Protein AF-A0A2K3NJ99-F1 (afdb_monomer)

Nearest PDB structures (foldseek):
  5yh4-assembly1_A  TM=9.190E-01  e=1.506E-05  Vitis vinifera
  2qyi-assembly1_B  TM=7.129E-01  e=9.222E-02  Psophocarpus tetragonolobus
  3i2a-assembly1_B  TM=6.969E-01  e=9.810E-02  Psophocarpus tetragonolobus
  1eyl-assembly1_A  TM=7.060E-01  e=3.379E-01  Psophocarpus tetragonolobus
  1fmz-assembly1_A  TM=7.068E-01  e=4.604E-01  Psophocarpus tetragonolobus

Solvent-accessible surface area (backbone atoms only — not comparable to full-atom values): 4576 Å² total; per-residue (Å²): 138,77,71,87,69,74,80,24,74,95,34,44,91,64,44,69,45,84,42,85,47,92,96,38,26,32,44,27,39,56,54,80,53,45,92,69,89,68,73,70,47,47,30,9,67,42,69,49,98,87,66,51,79,39,85,34,85,43,93,90,38,65,67,42,76,43,79,91,73,84,130

Radius of gyration: 13.65 Å; Cα contacts (8 Å, |Δi|>4): 116; chains: 1; bounding box: 33×27×36 Å

Organism: Trifolium pratense (NCBI:txid57577)

Sequence (71 aa):
GGVEGNPGFDTIVNWFKIEKADKDYVLSFCPSVSTTKTLCRELGLYVDDTGNKHLALSDQVPSFRVVFKRA

pLDDT: mean 94.48, std 3.62, range [81.69, 98.12]

Mean predicted aligned error: 3.14 Å

Secondary structure (DSSP, 8-state):
-------SGGGGGG--EEEEETTEEEEEE---SSSS----EE-EEEE-TTS-EEEE--SSS-B-EE-----

Foldseek 3Di:
DADDDPQEPVRLQVDWDWADDPPWTWIWRDGPSYPDDDDTATWAWDQDPVRDTDTDGDPVGDTDTHDDDDD

Structure (mmCIF, N/CA/C/O backbone):
data_AF-A0A2K3NJ99-F1
#
_entry.id   AF-A0A2K3NJ99-F1
#
loop_
_atom_site.group_PDB
_atom_site.id
_atom_site.type_symbol
_atom_site.label_atom_id
_atom_site.label_alt_id
_atom_site.label_comp_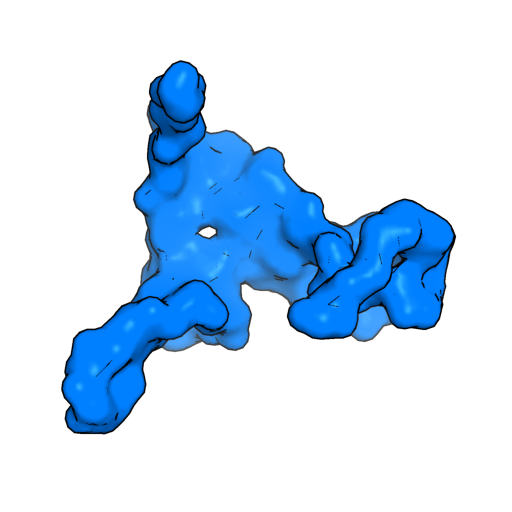id
_atom_site.label_asym_id
_atom_site.label_entity_id
_atom_site.label_seq_id
_atom_site.pdbx_PDB_ins_code
_atom_site.Cartn_x
_atom_site.Cartn_y
_atom_site.Cartn_z
_atom_site.occupancy
_atom_site.B_iso_or_equiv
_atom_site.auth_seq_id
_atom_site.auth_comp_id
_atom_site.auth_asym_id
_atom_site.auth_atom_id
_atom_site.pdbx_PDB_model_num
ATOM 1 N N . GLY A 1 1 ? 9.598 9.425 0.724 1.00 85.44 1 GLY A N 1
ATOM 2 C CA . GLY A 1 1 ? 10.821 9.476 -0.097 1.00 85.44 1 GLY A CA 1
ATOM 3 C C . GLY A 1 1 ? 10.801 8.526 -1.283 1.00 85.44 1 GLY A C 1
ATOM 4 O O . GLY A 1 1 ? 11.875 8.140 -1.710 1.00 85.44 1 GLY A O 1
ATOM 5 N N . GLY A 1 2 ? 9.633 8.144 -1.816 1.00 95.12 2 GLY A N 1
ATOM 6 C CA . GLY A 1 2 ? 9.566 7.430 -3.095 1.00 95.12 2 GLY A CA 1
ATOM 7 C C . GLY A 1 2 ? 9.723 8.391 -4.275 1.00 95.12 2 GLY A C 1
ATOM 8 O O . GLY A 1 2 ? 9.622 9.607 -4.098 1.00 95.12 2 GLY A O 1
ATOM 9 N N . VAL A 1 3 ? 9.943 7.832 -5.462 1.00 97.50 3 VAL A N 1
ATOM 10 C CA . VAL A 1 3 ? 9.971 8.556 -6.741 1.00 97.50 3 VAL A CA 1
ATOM 11 C C . VAL A 1 3 ? 8.846 8.047 -7.637 1.00 97.50 3 VAL A C 1
ATOM 13 O O . VAL A 1 3 ? 8.493 6.867 -7.580 1.00 97.50 3 VAL A O 1
ATOM 16 N N . GLU A 1 4 ? 8.268 8.937 -8.435 1.00 97.31 4 GLU A N 1
ATOM 17 C CA . GLU A 1 4 ? 7.167 8.612 -9.342 1.00 97.31 4 GLU A CA 1
ATOM 18 C C . GLU A 1 4 ? 7.678 7.981 -10.648 1.00 97.31 4 GLU A C 1
ATOM 20 O O . GLU A 1 4 ? 8.701 8.394 -11.196 1.00 97.31 4 GLU A O 1
ATOM 25 N N . GLY A 1 5 ? 6.938 7.001 -11.174 1.00 96.25 5 GLY A N 1
ATOM 26 C CA . GLY A 1 5 ? 7.190 6.420 -12.494 1.00 96.25 5 GLY A CA 1
ATOM 27 C C . GLY A 1 5 ? 8.361 5.433 -12.546 1.00 96.25 5 GLY A C 1
ATOM 28 O O . GLY A 1 5 ? 8.646 4.738 -11.575 1.00 96.25 5 GLY A O 1
ATOM 29 N N . ASN A 1 6 ? 8.983 5.327 -13.729 1.00 97.25 6 ASN A N 1
ATOM 30 C CA . ASN A 1 6 ? 10.066 4.384 -14.053 1.00 97.25 6 ASN A CA 1
ATOM 31 C C . ASN A 1 6 ? 9.797 2.940 -13.561 1.00 97.25 6 ASN A C 1
ATOM 33 O O . ASN A 1 6 ? 10.552 2.437 -12.727 1.00 97.25 6 ASN A O 1
ATOM 37 N N . PRO A 1 7 ? 8.703 2.280 -14.000 1.00 96.31 7 PRO A N 1
ATOM 38 C CA . PRO A 1 7 ? 8.334 0.948 -13.521 1.00 96.31 7 PRO A CA 1
ATOM 39 C C . PRO A 1 7 ? 9.444 -0.061 -13.823 1.00 96.31 7 PRO A C 1
ATOM 41 O O . PRO A 1 7 ? 9.751 -0.336 -14.980 1.00 96.31 7 PRO A O 1
ATOM 44 N N . GLY A 1 8 ? 10.043 -0.618 -12.775 1.00 96.00 8 GLY A N 1
ATOM 45 C CA . GLY A 1 8 ? 11.163 -1.537 -12.905 1.00 96.00 8 GLY A CA 1
ATOM 46 C C . GLY A 1 8 ? 11.724 -1.943 -11.552 1.00 96.00 8 GLY A C 1
ATOM 47 O O . GLY A 1 8 ? 11.125 -1.686 -10.507 1.00 96.00 8 GLY A O 1
ATOM 48 N N . PHE A 1 9 ? 12.897 -2.576 -11.572 1.00 94.81 9 PHE A N 1
ATOM 49 C CA . PHE A 1 9 ? 13.600 -2.985 -10.356 1.00 94.81 9 PHE A CA 1
ATOM 50 C C . PHE A 1 9 ? 13.911 -1.794 -9.436 1.00 94.81 9 PHE A C 1
ATOM 52 O O . PHE A 1 9 ? 13.640 -1.867 -8.240 1.00 94.81 9 PHE A O 1
ATOM 59 N N . ASP A 1 10 ? 14.376 -0.679 -10.000 1.00 95.56 10 ASP A N 1
ATOM 60 C CA . ASP A 1 10 ? 14.815 0.494 -9.229 1.00 95.56 10 ASP A CA 1
ATOM 61 C C . ASP A 1 10 ? 13.679 1.190 -8.470 1.00 95.56 10 ASP A C 1
ATOM 63 O O . ASP A 1 10 ? 13.913 1.873 -7.476 1.00 95.56 10 ASP A O 1
ATOM 67 N N . THR A 1 11 ? 12.434 1.015 -8.918 1.00 96.88 11 THR A N 1
ATOM 68 C CA . THR A 1 11 ? 11.254 1.630 -8.294 1.00 96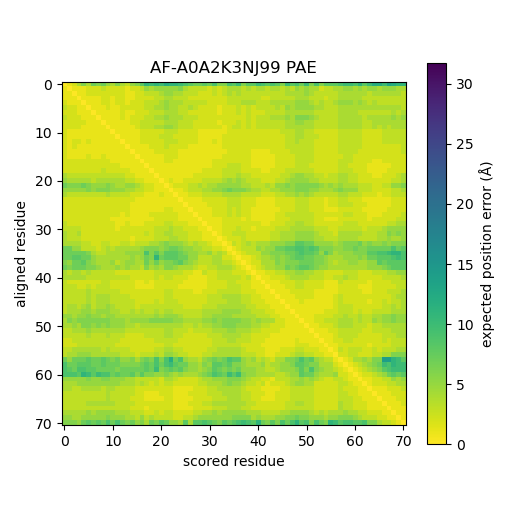.88 11 THR A CA 1
ATOM 69 C C . THR A 1 11 ? 10.312 0.611 -7.677 1.00 96.88 11 THR A C 1
ATOM 71 O O . THR A 1 11 ? 9.227 0.983 -7.241 1.00 96.88 11 THR A O 1
ATOM 74 N N . ILE A 1 12 ? 10.704 -0.666 -7.596 1.00 96.00 12 ILE A N 1
ATOM 75 C CA . ILE A 1 12 ? 9.814 -1.781 -7.242 1.00 96.00 12 ILE A CA 1
ATOM 76 C C . ILE A 1 12 ? 9.073 -1.576 -5.910 1.00 96.00 12 ILE A C 1
ATOM 78 O O . ILE 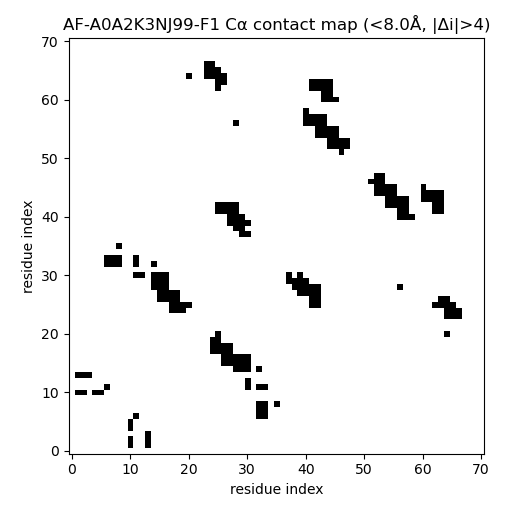A 1 12 ? 7.911 -1.951 -5.788 1.00 96.00 12 ILE A O 1
ATOM 82 N N . VAL A 1 13 ? 9.716 -0.921 -4.939 1.00 95.25 13 VAL A N 1
ATOM 83 C CA . VAL A 1 13 ? 9.165 -0.636 -3.601 1.00 95.25 13 VAL A CA 1
ATOM 84 C C . VAL A 1 13 ? 8.146 0.510 -3.573 1.00 95.25 13 VAL A C 1
ATOM 86 O O . VAL A 1 13 ? 7.489 0.714 -2.556 1.00 95.25 13 VAL A O 1
ATOM 89 N N . ASN A 1 14 ? 7.984 1.244 -4.677 1.00 96.56 14 ASN A N 1
ATOM 90 C CA . ASN A 1 14 ? 7.054 2.373 -4.786 1.00 96.56 14 ASN A CA 1
ATOM 91 C C . ASN A 1 14 ? 5.669 1.948 -5.308 1.00 96.56 14 ASN A C 1
ATOM 93 O O . ASN A 1 14 ? 4.764 2.778 -5.383 1.00 96.56 14 ASN A O 1
ATOM 97 N N . TRP A 1 15 ? 5.495 0.678 -5.686 1.00 96.25 15 TRP A N 1
ATOM 98 C CA . TRP A 1 15 ? 4.286 0.192 -6.348 1.00 96.25 15 TRP A CA 1
ATOM 99 C C . TRP A 1 15 ? 3.372 -0.567 -5.389 1.00 96.25 15 TRP A C 1
ATOM 101 O O . TRP A 1 15 ? 3.718 -1.631 -4.875 1.00 96.25 15 TRP A O 1
ATOM 111 N N . PHE A 1 16 ? 2.162 -0.040 -5.228 1.00 97.00 16 PHE A N 1
ATOM 112 C CA . PHE A 1 16 ? 1.086 -0.621 -4.431 1.00 97.00 16 PHE A CA 1
ATOM 113 C C . PHE A 1 16 ? -0.146 -0.857 -5.304 1.00 97.00 16 PHE A C 1
ATOM 115 O O . PHE A 1 16 ? -0.321 -0.213 -6.342 1.00 97.00 16 PHE A O 1
ATOM 122 N N . LYS A 1 17 ? -1.011 -1.773 -4.879 1.00 96.56 17 LYS A N 1
ATOM 123 C CA . LYS A 1 17 ? -2.296 -2.057 -5.521 1.00 96.56 17 LYS A CA 1
ATOM 124 C C . LYS A 1 17 ? -3.440 -1.679 -4.591 1.00 96.56 17 LYS A C 1
ATOM 126 O O . LYS A 1 17 ? -3.311 -1.751 -3.372 1.00 96.56 17 LYS A O 1
ATOM 131 N N . ILE A 1 18 ? -4.556 -1.289 -5.197 1.00 97.75 18 ILE A N 1
ATOM 132 C CA . ILE A 1 18 ? -5.853 -1.169 -4.533 1.00 97.75 18 ILE A CA 1
ATOM 133 C C . ILE A 1 18 ? -6.653 -2.394 -4.956 1.00 97.75 18 ILE A C 1
ATOM 135 O O . ILE A 1 18 ? -6.917 -2.579 -6.145 1.00 97.75 18 ILE A O 1
ATOM 139 N N . GLU A 1 19 ? -7.028 -3.226 -3.996 1.00 96.81 19 GLU A N 1
ATOM 140 C CA . GLU A 1 19 ? -7.709 -4.492 -4.253 1.00 96.81 19 GLU A CA 1
ATOM 141 C C . GLU A 1 19 ? -9.085 -4.484 -3.597 1.00 96.81 19 GLU A C 1
ATOM 143 O O . GLU A 1 19 ? -9.283 -3.913 -2.524 1.00 96.81 19 GLU A O 1
ATOM 148 N N . LYS A 1 20 ? -10.074 -5.063 -4.280 1.00 97.19 20 LYS A N 1
ATOM 149 C CA . LYS A 1 20 ? -11.456 -5.079 -3.802 1.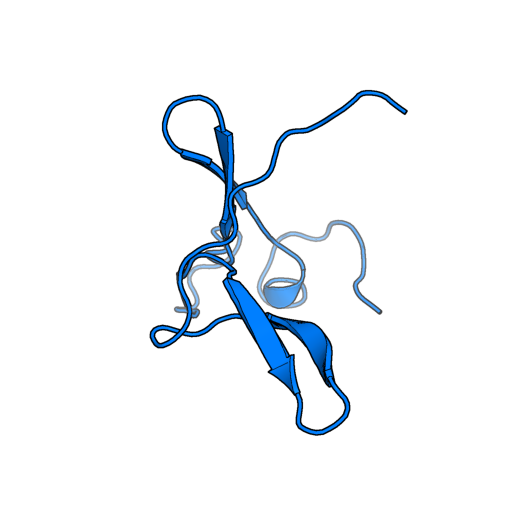00 97.19 20 LYS A CA 1
ATOM 150 C C . LYS A 1 20 ? -11.594 -6.039 -2.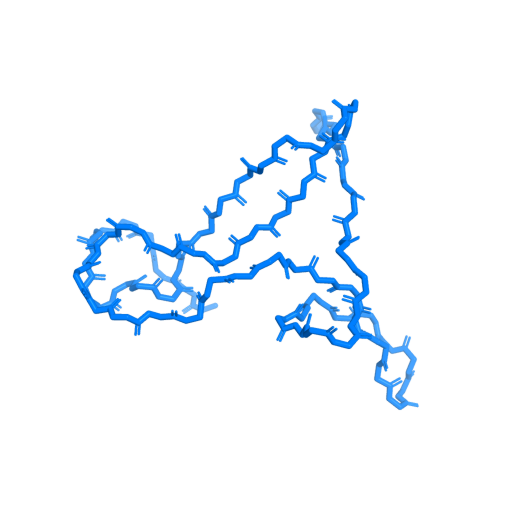618 1.00 97.19 20 LYS A C 1
ATOM 152 O O . LYS A 1 20 ? -11.223 -7.201 -2.735 1.00 97.19 20 LYS A O 1
ATOM 157 N N . ALA A 1 21 ? -12.212 -5.570 -1.537 1.00 95.75 21 ALA A N 1
ATOM 158 C CA . ALA A 1 21 ? -12.519 -6.347 -0.340 1.00 95.75 21 ALA A CA 1
ATOM 159 C C . ALA A 1 21 ? -14.006 -6.174 0.018 1.00 95.75 21 ALA A C 1
ATOM 161 O O . ALA A 1 21 ? -14.391 -5.282 0.772 1.00 95.75 21 ALA A O 1
ATOM 162 N N . ASP A 1 22 ? -14.862 -7.024 -0.553 1.00 94.62 22 ASP A N 1
ATOM 163 C CA . ASP A 1 22 ? -16.326 -6.927 -0.473 1.00 94.62 22 ASP A CA 1
ATOM 164 C C . ASP A 1 22 ? -16.875 -5.596 -1.031 1.00 94.62 22 ASP A C 1
ATOM 166 O O . ASP A 1 22 ? -16.902 -5.377 -2.248 1.00 94.62 22 ASP A O 1
ATOM 170 N N . LYS A 1 23 ? -17.351 -4.723 -0.133 1.00 95.75 23 LYS A N 1
ATOM 171 C CA . LYS A 1 23 ? -17.841 -3.365 -0.414 1.00 95.75 23 LYS A CA 1
ATOM 172 C C . LYS A 1 23 ? -16.751 -2.302 -0.223 1.00 95.75 23 LYS A C 1
ATOM 174 O O . LYS A 1 23 ? -16.965 -1.157 -0.613 1.00 95.75 23 LYS A O 1
ATOM 179 N N . ASP A 1 24 ? -15.613 -2.701 0.337 1.00 97.19 24 ASP A N 1
ATOM 180 C CA . ASP A 1 24 ? -14.471 -1.859 0.671 1.00 97.19 24 ASP A CA 1
ATOM 181 C C . ASP A 1 24 ? -13.275 -2.212 -0.231 1.00 97.19 24 ASP A C 1
ATOM 183 O O . ASP A 1 24 ? -13.384 -2.977 -1.199 1.00 97.19 24 ASP A O 1
ATOM 187 N N . TYR A 1 25 ? -12.112 -1.658 0.101 1.00 98.12 25 TYR A N 1
ATOM 188 C CA . TYR A 1 25 ? -10.838 -1.967 -0.534 1.00 98.12 25 TYR A CA 1
ATOM 189 C C . TYR A 1 25 ? -9.762 -2.256 0.508 1.00 98.12 25 TYR A C 1
ATOM 191 O O . TYR A 1 25 ? -9.883 -1.860 1.664 1.00 98.12 25 TYR A O 1
ATOM 199 N N . VAL A 1 26 ? -8.682 -2.897 0.085 1.00 97.12 26 VAL A N 1
ATOM 200 C CA . VAL A 1 26 ? -7.422 -2.996 0.829 1.00 97.12 26 VAL A CA 1
ATOM 201 C C . VAL A 1 26 ? -6.286 -2.471 -0.042 1.00 97.12 26 VAL A C 1
ATOM 203 O O . VAL A 1 26 ? -6.379 -2.459 -1.272 1.00 97.12 26 VAL A O 1
ATOM 206 N N . LEU A 1 27 ? -5.214 -2.012 0.598 1.00 97.12 27 LEU A N 1
ATOM 207 C CA . LEU A 1 27 ? -3.959 -1.718 -0.086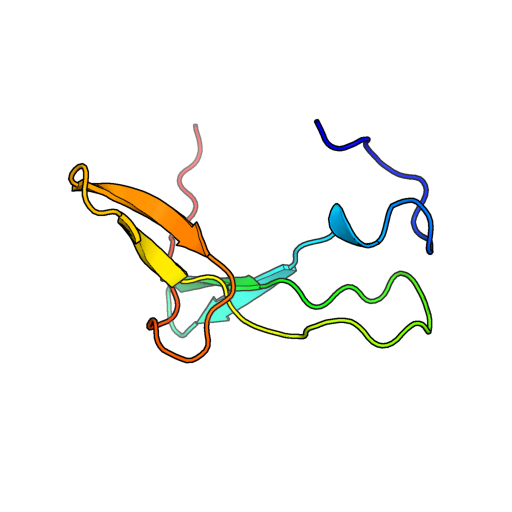 1.00 97.12 27 LEU A CA 1
ATOM 208 C C . LEU A 1 27 ? -3.050 -2.935 0.025 1.00 97.12 27 LEU A C 1
ATOM 210 O O . LEU A 1 27 ? -2.933 -3.505 1.109 1.00 97.12 27 LEU A O 1
ATOM 214 N N . SER A 1 28 ? -2.368 -3.303 -1.053 1.00 95.94 28 SER A N 1
ATOM 215 C CA . SER A 1 28 ? -1.381 -4.380 -1.024 1.00 95.94 28 SER A CA 1
ATOM 216 C C . SER A 1 28 ? -0.065 -3.978 -1.671 1.00 95.94 28 SER A C 1
ATOM 218 O O . SER A 1 28 ? -0.004 -3.164 -2.597 1.00 95.94 28 SER A O 1
ATOM 220 N N . PHE A 1 29 ? 1.014 -4.558 -1.158 1.00 96.31 29 PHE A N 1
ATOM 221 C CA . PHE A 1 29 ? 2.318 -4.539 -1.794 1.00 96.31 29 PHE A CA 1
ATOM 222 C C . PHE A 1 29 ? 2.512 -5.885 -2.476 1.00 96.31 29 PHE A C 1
ATOM 224 O O . PHE A 1 29 ? 2.736 -6.898 -1.819 1.00 96.31 29 PHE A O 1
ATOM 231 N N . CYS A 1 30 ? 2.357 -5.891 -3.794 1.00 94.56 30 CYS A N 1
ATOM 232 C CA . CYS A 1 3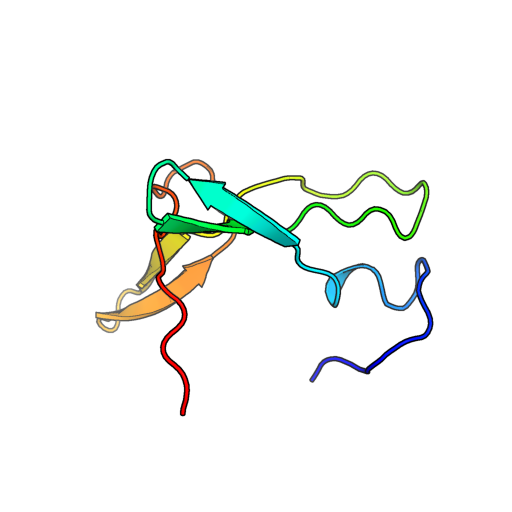0 ? 2.616 -7.043 -4.648 1.00 94.56 30 CYS A CA 1
ATOM 233 C C . CYS A 1 30 ? 2.962 -6.542 -6.060 1.00 94.56 30 CYS A C 1
ATOM 235 O O . CYS A 1 30 ? 2.137 -6.641 -6.981 1.00 94.56 30 CYS A O 1
ATOM 237 N N . PRO A 1 31 ? 4.124 -5.886 -6.223 1.00 95.44 31 PRO A N 1
ATOM 238 C CA . PRO A 1 31 ? 4.479 -5.184 -7.447 1.00 95.44 31 PRO A CA 1
ATOM 239 C C . PRO A 1 31 ? 4.616 -6.148 -8.630 1.00 95.44 31 PRO A C 1
ATOM 241 O O . PRO A 1 31 ? 5.134 -7.253 -8.506 1.00 95.44 31 PRO A O 1
ATOM 244 N N . SER A 1 32 ? 4.154 -5.709 -9.802 1.00 94.31 32 SER A N 1
ATOM 245 C CA . SER A 1 32 ? 4.211 -6.480 -11.060 1.00 94.31 32 SER A CA 1
ATOM 246 C C . SER A 1 32 ? 5.075 -5.798 -12.126 1.00 94.31 32 SER A C 1
ATOM 248 O O . SER A 1 32 ? 4.989 -6.126 -13.303 1.00 94.31 32 SER A O 1
ATOM 250 N N . VAL A 1 33 ? 5.899 -4.833 -11.710 1.00 95.00 33 VAL A N 1
ATOM 251 C CA . VAL A 1 33 ? 6.760 -4.016 -12.584 1.00 95.00 33 VAL A CA 1
ATOM 252 C C . VAL A 1 33 ? 8.140 -4.634 -12.835 1.00 95.00 33 VAL A C 1
ATOM 254 O O . VAL A 1 33 ? 8.962 -4.064 -13.541 1.00 95.00 33 VAL A O 1
ATOM 257 N N . SER A 1 34 ? 8.420 -5.788 -12.231 1.00 92.25 34 SER A N 1
ATOM 258 C CA . SER A 1 34 ? 9.676 -6.525 -12.350 1.00 92.25 34 SER A C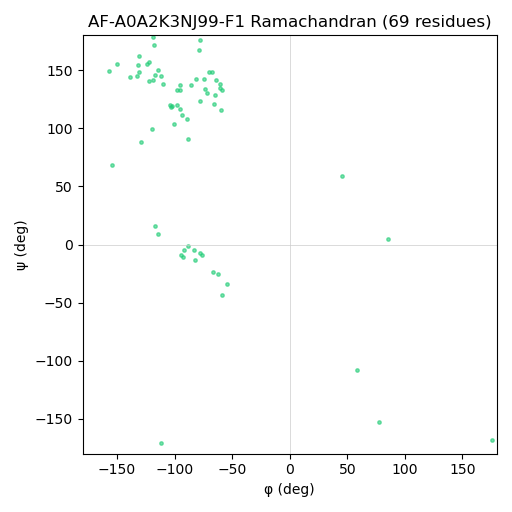A 1
ATOM 259 C C . SER A 1 34 ? 9.404 -8.021 -12.188 1.00 92.25 34 SER A C 1
ATOM 261 O O . SER A 1 34 ? 8.428 -8.416 -11.552 1.00 92.25 34 SER A O 1
ATOM 263 N N . THR A 1 35 ? 10.279 -8.861 -12.738 1.00 90.81 35 THR A N 1
ATOM 264 C CA . THR A 1 35 ? 10.262 -10.318 -12.533 1.00 90.81 35 THR A CA 1
ATOM 265 C C . THR A 1 35 ? 10.852 -10.737 -11.182 1.00 90.81 35 THR A C 1
ATOM 267 O O . THR A 1 35 ? 10.797 -11.914 -10.823 1.00 90.81 35 THR A O 1
ATOM 270 N N . THR A 1 36 ? 11.444 -9.803 -10.430 1.00 89.06 36 THR A N 1
ATOM 271 C CA . THR A 1 36 ? 12.006 -10.068 -9.103 1.00 89.06 36 THR A CA 1
ATOM 272 C C . THR A 1 36 ? 10.904 -10.462 -8.127 1.00 89.06 36 THR A C 1
ATOM 274 O O . THR A 1 36 ? 9.916 -9.747 -7.956 1.00 89.06 36 THR A O 1
ATOM 277 N N . LYS A 1 37 ? 11.103 -11.585 -7.430 1.00 87.00 37 LYS A N 1
ATOM 278 C CA . LYS A 1 37 ? 10.209 -11.995 -6.347 1.00 87.00 37 LYS A CA 1
ATOM 279 C C . LYS A 1 37 ? 10.300 -10.992 -5.204 1.00 87.00 37 LYS A C 1
ATOM 281 O O . LYS A 1 37 ? 11.367 -10.782 -4.634 1.00 87.00 37 LYS A O 1
ATOM 286 N N . THR A 1 38 ? 9.167 -10.402 -4.870 1.00 88.38 38 THR A N 1
ATOM 287 C CA . THR A 1 38 ? 8.992 -9.517 -3.721 1.00 88.38 38 THR A CA 1
ATOM 288 C C . THR A 1 38 ? 7.988 -10.125 -2.757 1.00 88.38 38 THR A C 1
ATOM 290 O O . THR A 1 38 ? 7.349 -11.139 -3.054 1.00 88.38 38 THR A O 1
ATOM 293 N N . LEU A 1 39 ? 7.855 -9.511 -1.583 1.00 87.56 39 LEU A N 1
ATOM 294 C CA . LEU A 1 39 ? 6.721 -9.796 -0.721 1.00 87.56 39 LEU A CA 1
ATOM 295 C C . LEU A 1 39 ? 5.427 -9.442 -1.472 1.00 87.56 39 LEU A C 1
ATOM 297 O O . LEU A 1 39 ? 5.343 -8.382 -2.084 1.00 87.56 39 LEU A O 1
ATOM 301 N N . CYS A 1 40 ? 4.440 -10.331 -1.413 1.00 92.06 40 CYS A N 1
ATOM 302 C CA . CYS A 1 40 ? 3.106 -10.113 -1.961 1.00 92.06 40 CYS A CA 1
ATOM 303 C C . CYS A 1 40 ? 2.106 -10.215 -0.808 1.00 92.06 40 CYS A C 1
ATOM 305 O O . CYS A 1 40 ? 1.819 -11.322 -0.349 1.00 92.06 40 CYS A O 1
ATOM 307 N N . ARG A 1 41 ? 1.667 -9.074 -0.261 1.00 93.88 41 ARG A N 1
ATOM 308 C CA . ARG A 1 41 ? 0.814 -9.043 0.937 1.00 93.88 41 ARG A CA 1
ATOM 309 C C . ARG A 1 41 ? 0.002 -7.756 1.062 1.00 93.88 41 ARG A C 1
ATOM 311 O O . ARG A 1 41 ? 0.445 -6.681 0.658 1.00 93.88 41 ARG A O 1
ATOM 318 N N . GLU A 1 42 ? -1.170 -7.881 1.668 1.00 95.69 42 GLU A N 1
ATOM 319 C CA . GLU A 1 42 ? -2.025 -6.763 2.069 1.00 95.69 42 GLU A CA 1
ATOM 320 C C . GLU A 1 42 ? -1.400 -5.988 3.244 1.00 95.69 42 GLU A C 1
ATOM 322 O O . GLU A 1 42 ? -0.671 -6.546 4.067 1.00 95.69 42 GLU A O 1
ATOM 327 N N . LEU A 1 43 ? -1.649 -4.680 3.306 1.00 96.19 43 LEU A N 1
ATOM 328 C CA . LEU A 1 43 ? -1.193 -3.829 4.401 1.00 96.19 43 LEU A CA 1
ATOM 329 C C . LEU A 1 43 ? -2.208 -3.880 5.548 1.00 96.19 43 LEU A C 1
ATOM 331 O O . LEU A 1 43 ? -3.418 -3.783 5.333 1.00 96.19 43 LEU A O 1
ATOM 335 N N . GLY A 1 44 ? -1.702 -3.966 6.776 1.00 96.38 44 GLY A N 1
ATOM 336 C CA . GLY A 1 44 ? -2.489 -3.846 8.002 1.00 96.38 44 GLY A CA 1
ATOM 337 C C . GLY A 1 44 ? -2.041 -2.674 8.870 1.00 96.38 44 GLY A C 1
ATOM 338 O O . GLY A 1 44 ? -1.089 -1.963 8.539 1.00 96.38 44 GLY A O 1
ATOM 339 N N . LEU A 1 45 ? -2.732 -2.475 9.994 1.00 95.81 45 LEU A N 1
ATOM 340 C CA . LEU A 1 45 ? -2.356 -1.483 11.002 1.00 95.81 45 LEU A CA 1
ATOM 341 C C . LEU A 1 45 ? -1.531 -2.133 12.112 1.00 95.81 45 LEU A C 1
ATOM 343 O O . LEU A 1 45 ? -2.030 -2.975 12.856 1.00 95.81 45 LEU A O 1
ATOM 347 N N . TYR A 1 46 ? -0.287 -1.693 12.245 1.00 94.75 46 TYR A N 1
ATOM 348 C CA . TYR A 1 46 ? 0.586 -2.010 13.367 1.00 94.75 46 TYR A CA 1
ATOM 349 C C . TYR A 1 46 ? 0.561 -0.859 14.373 1.00 94.75 46 TYR A C 1
ATOM 351 O O . TYR A 1 46 ? 0.681 0.299 13.981 1.00 94.75 46 TYR A O 1
ATOM 359 N N . VAL A 1 47 ? 0.397 -1.168 15.657 1.00 94.94 47 VAL A N 1
ATOM 360 C CA . VAL A 1 47 ? 0.483 -0.178 16.737 1.00 94.94 47 VAL A CA 1
ATOM 361 C C . VAL A 1 47 ? 1.826 -0.363 17.422 1.00 94.94 47 VAL A C 1
ATOM 363 O O . VAL A 1 47 ? 2.106 -1.459 17.904 1.00 94.94 47 VAL A O 1
ATOM 366 N N . ASP A 1 48 ? 2.659 0.674 17.423 1.00 94.88 48 ASP A N 1
ATOM 367 C CA . ASP A 1 48 ? 3.945 0.620 18.115 1.00 94.88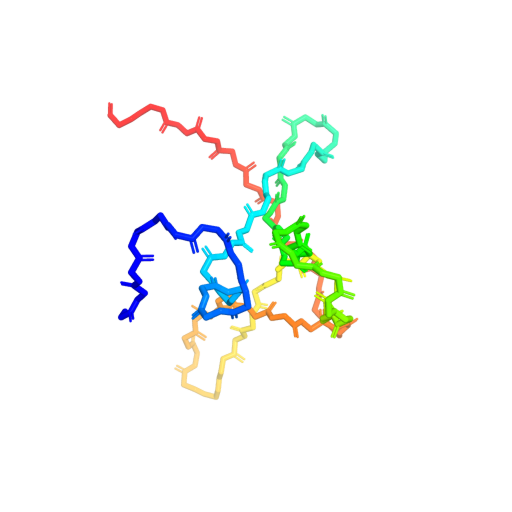 48 ASP A CA 1
ATOM 368 C C . ASP A 1 48 ? 3.799 0.803 19.635 1.00 94.88 48 ASP A C 1
ATOM 370 O O . ASP A 1 48 ? 2.709 1.023 20.169 1.00 94.88 48 ASP A O 1
ATOM 374 N N . ASP A 1 49 ? 4.919 0.687 20.342 1.00 97.12 49 ASP A N 1
ATOM 375 C CA . ASP A 1 49 ? 5.015 0.841 21.795 1.00 97.12 49 ASP A CA 1
ATOM 376 C C . ASP A 1 49 ? 4.629 2.244 22.290 1.00 97.12 49 ASP A C 1
ATOM 378 O O . ASP A 1 49 ? 4.158 2.395 23.418 1.00 97.12 49 ASP A O 1
ATOM 382 N N . THR A 1 50 ? 4.764 3.264 21.441 1.00 98.00 50 THR A N 1
ATOM 383 C CA . THR A 1 50 ? 4.316 4.636 21.713 1.00 98.00 50 THR A CA 1
ATOM 384 C C . THR A 1 50 ? 2.829 4.868 21.421 1.00 98.00 50 THR A C 1
ATOM 386 O O . THR A 1 50 ? 2.302 5.943 21.710 1.00 98.00 50 THR A O 1
ATOM 389 N N . GLY A 1 51 ? 2.129 3.867 20.876 1.00 96.81 51 GLY A N 1
ATOM 390 C CA . GLY A 1 51 ? 0.714 3.936 20.512 1.00 96.81 51 GLY A CA 1
ATOM 391 C C . GLY A 1 51 ? 0.442 4.513 19.119 1.00 96.81 51 GLY A C 1
ATOM 392 O O . GLY A 1 51 ? -0.725 4.684 18.748 1.00 96.81 51 GLY A O 1
ATOM 393 N N . ASN A 1 52 ? 1.478 4.802 18.325 1.00 97.75 52 ASN A N 1
ATOM 394 C CA . ASN A 1 52 ? 1.309 5.281 16.957 1.00 97.75 52 ASN A CA 1
ATOM 395 C C . ASN A 1 52 ? 0.878 4.140 16.034 1.00 97.75 52 ASN A C 1
ATOM 397 O O . ASN A 1 52 ? 1.337 3.003 16.151 1.00 97.75 52 ASN A O 1
ATOM 401 N N . LYS A 1 53 ? -0.006 4.459 15.083 1.00 95.50 53 LYS A N 1
ATOM 402 C CA . LYS A 1 53 ? -0.520 3.505 14.096 1.00 95.50 53 LYS A CA 1
ATOM 403 C C . LYS A 1 53 ? 0.242 3.640 12.785 1.00 95.50 53 LYS A C 1
ATOM 405 O O . LYS A 1 53 ? 0.177 4.682 12.137 1.00 95.50 53 LYS A O 1
ATOM 410 N N . HIS A 1 54 ? 0.887 2.561 12.370 1.00 95.56 54 HIS A N 1
ATOM 411 C CA . HIS A 1 54 ? 1.654 2.457 11.135 1.00 95.56 54 HIS A CA 1
ATOM 412 C C . HIS A 1 54 ? 0.962 1.518 10.156 1.00 95.56 54 HIS A C 1
ATOM 414 O O . HIS A 1 54 ? 0.389 0.504 10.554 1.00 95.56 54 HIS A O 1
ATOM 420 N N . LEU A 1 55 ? 1.055 1.822 8.863 1.00 95.56 55 LEU A N 1
ATOM 421 C CA . LEU A 1 55 ? 0.745 0.843 7.827 1.00 95.56 55 LEU A CA 1
ATOM 422 C C . LEU A 1 55 ? 1.929 -0.115 7.697 1.00 95.56 55 LEU A C 1
ATOM 424 O O . LEU A 1 55 ? 3.055 0.320 7.457 1.00 95.56 55 LEU A O 1
ATOM 428 N N . ALA A 1 56 ? 1.677 -1.410 7.861 1.00 94.06 56 ALA A N 1
ATOM 429 C CA . ALA A 1 56 ? 2.720 -2.423 7.905 1.00 94.06 56 ALA A CA 1
ATOM 430 C C . ALA A 1 56 ? 2.392 -3.622 7.016 1.00 94.06 56 ALA A C 1
ATOM 432 O O . ALA A 1 56 ? 1.245 -4.055 6.902 1.00 94.06 56 ALA A O 1
ATOM 433 N N . LEU A 1 57 ? 3.441 -4.193 6.428 1.00 92.62 57 LEU A N 1
ATOM 434 C CA . LEU A 1 57 ? 3.386 -5.462 5.716 1.00 92.62 57 LEU A CA 1
ATOM 435 C C . LEU A 1 57 ? 3.631 -6.596 6.711 1.00 92.62 57 LEU A C 1
ATOM 437 O O . LEU A 1 57 ? 4.774 -7.003 6.908 1.00 92.62 57 LEU A O 1
ATOM 441 N N . SER A 1 58 ? 2.582 -7.145 7.318 1.00 81.69 58 SER A N 1
ATOM 442 C CA . SER A 1 58 ? 2.704 -8.235 8.295 1.00 81.69 58 SER A CA 1
ATOM 443 C C . SER A 1 58 ? 1.619 -9.296 8.090 1.00 81.69 58 SER A C 1
ATOM 445 O O . SER A 1 58 ? 0.511 -8.993 7.670 1.00 81.69 58 SER A O 1
ATOM 447 N N . ASP A 1 59 ? 1.982 -10.556 8.312 1.00 81.88 59 ASP A N 1
ATOM 448 C CA . ASP A 1 59 ? 1.093 -11.725 8.355 1.00 81.88 59 ASP A CA 1
ATOM 449 C C . ASP A 1 59 ? 0.407 -11.894 9.715 1.00 81.88 59 ASP A C 1
ATOM 451 O O . ASP A 1 59 ? -0.542 -12.662 9.843 1.00 81.88 59 ASP A O 1
ATOM 455 N N . GLN A 1 60 ? 0.881 -11.174 10.729 1.00 86.12 60 GLN A N 1
ATOM 456 C CA . GLN A 1 60 ? 0.345 -11.210 12.087 1.00 86.12 60 GLN A CA 1
ATOM 457 C C . GLN A 1 60 ? -0.716 -10.134 12.328 1.00 86.12 60 GLN A C 1
ATOM 459 O O . GLN A 1 60 ? -1.386 -10.149 13.359 1.00 86.12 60 GLN A O 1
ATOM 464 N N . VAL A 1 61 ? -0.863 -9.188 11.397 1.00 88.69 61 VAL A N 1
ATOM 465 C CA . VAL A 1 61 ? -1.850 -8.108 11.479 1.00 88.69 61 VAL A CA 1
ATOM 466 C C . VAL A 1 61 ? -2.937 -8.320 10.427 1.00 88.69 61 VAL A C 1
ATOM 468 O O . VAL A 1 61 ? -2.627 -8.670 9.289 1.00 88.69 61 VAL A O 1
ATOM 471 N N . PRO A 1 62 ? -4.216 -8.104 10.774 1.00 91.69 62 PRO A N 1
ATOM 472 C CA . PRO A 1 62 ? -5.287 -8.166 9.795 1.00 91.69 62 PRO A CA 1
ATOM 473 C C . PRO A 1 62 ? -5.171 -7.016 8.791 1.00 91.69 62 PRO A C 1
ATOM 475 O O . PRO A 1 62 ? -4.756 -5.902 9.132 1.00 91.69 62 PRO A O 1
ATOM 478 N N . SER A 1 63 ? -5.600 -7.283 7.562 1.00 93.69 63 SER A N 1
ATOM 479 C CA . SER A 1 63 ? -5.636 -6.301 6.483 1.00 93.69 63 SER A CA 1
ATOM 480 C C . SER A 1 63 ? -6.526 -5.117 6.828 1.00 93.69 63 SER A C 1
ATOM 482 O O . SER A 1 63 ? -7.628 -5.264 7.367 1.00 93.69 63 SER A O 1
ATOM 484 N N . PHE A 1 64 ? -6.057 -3.920 6.495 1.00 96.06 64 PHE A N 1
ATOM 485 C CA . PHE A 1 64 ? -6.766 -2.692 6.803 1.00 96.06 64 PHE A CA 1
ATOM 486 C C . PHE A 1 64 ? -7.728 -2.320 5.670 1.00 96.06 64 PHE A C 1
ATOM 488 O O . PHE A 1 64 ? -7.305 -1.901 4.591 1.00 96.06 64 PHE A O 1
ATOM 495 N N . ARG A 1 65 ? -9.033 -2.480 5.923 1.00 96.06 65 ARG A N 1
ATOM 496 C CA . ARG A 1 65 ? -10.093 -2.101 4.979 1.00 96.06 65 ARG A CA 1
ATOM 497 C C . ARG A 1 65 ? -10.264 -0.584 4.926 1.00 96.06 65 ARG A C 1
ATOM 499 O O . ARG A 1 65 ? -10.349 0.075 5.961 1.00 96.06 65 ARG A O 1
ATOM 506 N N . VAL A 1 66 ? -10.352 -0.044 3.715 1.00 96.81 66 VAL A N 1
ATOM 507 C CA . VAL A 1 66 ? -10.467 1.388 3.431 1.00 96.81 66 VAL A CA 1
ATOM 508 C C . VAL A 1 66 ? -11.585 1.679 2.433 1.00 96.81 66 VAL A C 1
ATOM 510 O O . VAL A 1 66 ? -11.923 0.862 1.576 1.00 96.81 66 VAL A O 1
ATOM 513 N N . VAL A 1 67 ? -12.120 2.896 2.513 1.00 97.44 67 VAL A N 1
ATOM 514 C CA . VAL A 1 67 ? -13.015 3.483 1.511 1.00 97.44 67 VAL A CA 1
ATOM 515 C C . VAL A 1 67 ? -12.409 4.788 1.007 1.00 97.44 67 VAL A C 1
ATOM 517 O O . VAL A 1 67 ? -11.843 5.560 1.781 1.00 97.44 67 VAL A O 1
ATOM 520 N N . PHE A 1 68 ? -12.529 5.055 -0.291 1.00 96.31 68 PHE A N 1
ATOM 521 C CA . PHE A 1 68 ? -12.017 6.286 -0.890 1.00 96.31 68 PHE A CA 1
ATOM 522 C C . PHE A 1 68 ? -13.122 7.337 -0.933 1.00 96.31 68 PHE A C 1
ATOM 524 O O . PHE A 1 68 ? -14.097 7.210 -1.674 1.00 96.31 68 PHE A O 1
ATOM 531 N N . LYS A 1 69 ? -12.967 8.388 -0.128 1.00 96.31 69 LYS A N 1
ATOM 532 C CA . LYS A 1 69 ? -13.838 9.563 -0.157 1.00 96.31 69 LYS A CA 1
ATOM 533 C C . LYS A 1 69 ? -13.191 10.630 -1.036 1.00 96.31 69 LYS A C 1
ATOM 535 O O . LYS A 1 69 ? -12.008 10.916 -0.875 1.00 96.31 69 LYS A O 1
ATOM 540 N N . ARG A 1 70 ? -13.965 11.231 -1.944 1.00 96.06 70 ARG A N 1
ATOM 541 C CA . ARG A 1 70 ? -13.505 12.401 -2.704 1.00 96.06 70 ARG A CA 1
ATOM 542 C C . ARG A 1 70 ? -13.132 13.523 -1.728 1.00 96.06 70 ARG A C 1
ATOM 544 O O . ARG A 1 70 ? -13.901 13.775 -0.797 1.00 96.06 70 ARG A O 1
ATOM 551 N N . ALA A 1 71 ? -11.972 14.138 -1.951 1.00 91.56 71 ALA A N 1
ATOM 552 C CA . ALA A 1 71 ? -11.521 15.306 -1.201 1.00 91.56 71 ALA A CA 1
ATOM 553 C C . ALA A 1 71 ? -12.479 16.495 -1.375 1.00 91.56 71 ALA A C 1
ATOM 555 O O . ALA A 1 71 ? -13.105 16.604 -2.461 1.00 91.56 71 ALA A O 1
#

InterPro domains:
  IPR002160 Proteinase inhibitor I3, Kunitz legume [PF00197] (1-70)
  IPR002160 Proteinase inhibitor I3, Kunitz legume [PTHR33107] (1-70)
  IPR011065 Kunitz inhibitor STI-like superfamily [SSF50386] (4-70)